Protein AF-A0AAD9QRS9-F1 (afdb_monomer)

Radius of gyratio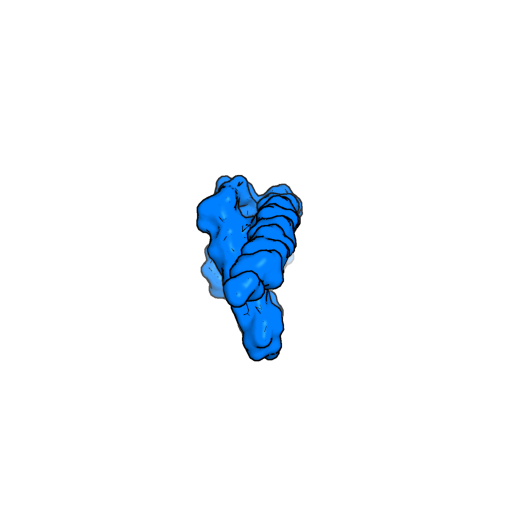n: 18.51 Å; Cα contacts (8 Å, |Δi|>4): 51; chains: 1; bounding box: 68×25×43 Å

Structure (mmCIF, N/CA/C/O backbone):
data_AF-A0AAD9QRS9-F1
#
_entry.id   AF-A0AAD9QRS9-F1
#
loop_
_atom_site.group_PDB
_atom_site.id
_atom_site.type_symbol
_atom_site.label_atom_id
_atom_site.label_alt_id
_atom_site.label_comp_id
_atom_site.label_asym_id
_atom_site.label_entity_id
_atom_site.label_seq_id
_atom_site.pdbx_PDB_ins_code
_atom_site.Cartn_x
_atom_site.Cartn_y
_atom_site.Cartn_z
_atom_site.occupancy
_atom_site.B_iso_or_equiv
_atom_site.auth_seq_id
_atom_site.auth_comp_id
_atom_site.auth_asym_id
_atom_site.auth_atom_id
_atom_site.pdbx_PDB_model_num
ATOM 1 N N . MET A 1 1 ? 30.878 -4.379 -26.696 1.00 44.44 1 MET A N 1
ATOM 2 C CA . MET A 1 1 ? 30.497 -3.476 -25.594 1.00 44.44 1 MET A CA 1
ATOM 3 C C . MET A 1 1 ? 29.210 -2.822 -26.036 1.00 44.44 1 MET A C 1
ATOM 5 O O . MET A 1 1 ? 29.252 -1.892 -26.827 1.00 44.44 1 MET A O 1
ATOM 9 N N . ASP A 1 2 ? 28.091 -3.434 -25.661 1.00 50.88 2 ASP A N 1
ATOM 10 C CA . ASP A 1 2 ? 26.733 -3.003 -26.011 1.00 50.88 2 ASP A CA 1
ATOM 11 C C . ASP A 1 2 ? 26.002 -2.723 -24.688 1.00 50.88 2 ASP A C 1
ATOM 13 O O . ASP A 1 2 ? 25.051 -3.389 -24.296 1.00 50.88 2 ASP A O 1
ATOM 17 N N . ASP A 1 3 ? 26.563 -1.790 -23.914 1.00 54.97 3 ASP A N 1
ATOM 18 C CA . ASP A 1 3 ? 26.065 -1.411 -22.583 1.00 54.97 3 ASP A CA 1
ATOM 19 C C . ASP A 1 3 ? 24.921 -0.374 -22.670 1.00 54.97 3 ASP A C 1
ATOM 21 O O . ASP A 1 3 ? 24.332 0.014 -21.663 1.00 54.97 3 ASP A O 1
ATOM 25 N N . GLY A 1 4 ? 24.581 0.077 -23.885 1.00 56.69 4 GLY A N 1
ATOM 26 C CA . GLY A 1 4 ? 23.610 1.148 -24.136 1.00 56.69 4 GLY A CA 1
ATOM 27 C C . GLY A 1 4 ? 22.140 0.727 -24.063 1.00 56.69 4 GLY A C 1
ATOM 28 O O . GLY A 1 4 ? 21.279 1.582 -23.882 1.00 56.69 4 GLY A O 1
ATOM 29 N N . ASN A 1 5 ? 21.829 -0.568 -24.172 1.00 56.56 5 ASN A N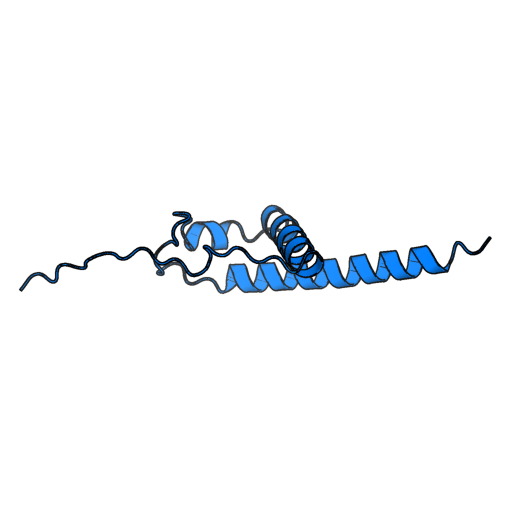 1
ATOM 30 C CA . ASN A 1 5 ? 20.440 -1.043 -24.192 1.00 56.56 5 ASN A CA 1
ATOM 31 C C . ASN A 1 5 ? 19.884 -1.345 -22.783 1.00 56.56 5 ASN A C 1
ATOM 33 O O . ASN A 1 5 ? 18.683 -1.231 -22.547 1.00 56.56 5 ASN A O 1
ATOM 37 N N . LEU A 1 6 ? 20.747 -1.679 -21.812 1.00 53.62 6 LEU A N 1
ATOM 38 C CA . LEU A 1 6 ? 20.320 -1.905 -20.424 1.00 53.62 6 LEU A CA 1
ATOM 39 C C . LEU A 1 6 ? 19.965 -0.602 -19.691 1.00 53.62 6 LEU A C 1
ATOM 41 O O . LEU A 1 6 ? 19.033 -0.596 -18.889 1.00 53.62 6 LEU A O 1
ATOM 45 N N . SER A 1 7 ? 20.677 0.497 -19.960 1.00 59.50 7 SER A N 1
ATOM 46 C CA . SER A 1 7 ? 20.436 1.780 -19.285 1.00 59.50 7 SER A CA 1
ATOM 47 C C . SER A 1 7 ? 19.107 2.413 -19.700 1.00 59.50 7 SER A C 1
ATOM 49 O O . SER A 1 7 ? 18.382 2.914 -18.847 1.00 59.50 7 SER A O 1
ATOM 51 N N . VAL A 1 8 ? 18.736 2.315 -20.979 1.00 57.22 8 VAL A N 1
ATOM 52 C CA . VAL A 1 8 ? 17.461 2.833 -21.500 1.00 57.22 8 VAL A CA 1
ATOM 53 C C . VAL A 1 8 ? 16.270 2.066 -20.920 1.00 57.22 8 VAL A C 1
ATOM 55 O O . VAL A 1 8 ? 15.267 2.674 -20.551 1.00 57.22 8 VAL A O 1
ATOM 58 N N . LEU A 1 9 ? 16.388 0.742 -20.773 1.00 49.34 9 LEU A N 1
ATOM 59 C CA . LEU A 1 9 ? 15.357 -0.084 -20.137 1.00 49.34 9 LEU A CA 1
ATOM 60 C C . LEU A 1 9 ? 15.241 0.190 -18.632 1.00 49.34 9 LEU A C 1
ATOM 62 O O . LEU A 1 9 ? 14.128 0.240 -18.111 1.00 49.34 9 LEU A O 1
ATOM 66 N N . ALA A 1 10 ? 16.361 0.417 -17.940 1.00 54.28 10 ALA A N 1
ATOM 67 C CA . ALA A 1 10 ? 16.356 0.808 -16.532 1.00 54.28 10 ALA A CA 1
ATOM 68 C C . ALA A 1 10 ? 15.718 2.193 -16.329 1.00 54.28 10 ALA A C 1
ATOM 70 O O . ALA A 1 10 ? 14.865 2.340 -15.458 1.00 54.28 10 ALA A O 1
ATOM 71 N N . SER A 1 11 ? 16.050 3.178 -17.170 1.00 54.09 11 SER A N 1
ATOM 72 C CA . SER A 1 11 ? 15.439 4.513 -17.127 1.00 54.09 11 SER A CA 1
ATOM 73 C C . SER A 1 11 ? 13.945 4.486 -17.448 1.00 54.09 11 SER A C 1
ATOM 75 O O . SER A 1 11 ? 13.170 5.134 -16.752 1.00 54.09 11 SER A O 1
ATOM 77 N N . ALA A 1 12 ? 13.508 3.684 -18.425 1.00 54.62 12 ALA A N 1
ATOM 78 C CA . ALA A 1 12 ? 12.083 3.492 -18.688 1.00 54.62 12 ALA A CA 1
ATOM 79 C C . ALA A 1 12 ? 11.371 2.840 -17.488 1.00 54.62 12 ALA A C 1
ATOM 81 O O . ALA A 1 12 ? 10.276 3.257 -17.113 1.00 54.62 12 ALA A O 1
ATOM 82 N N . GLN A 1 13 ? 11.992 1.848 -16.844 1.00 55.03 13 GLN A N 1
ATOM 83 C CA . GLN A 1 13 ? 11.439 1.201 -15.652 1.00 55.03 13 GLN A CA 1
ATOM 84 C C . GLN A 1 13 ? 11.349 2.155 -14.446 1.00 55.03 13 GLN A C 1
ATOM 86 O O . GLN A 1 13 ? 10.373 2.096 -13.694 1.00 55.03 13 GLN A O 1
ATOM 91 N N . GLU A 1 14 ? 12.315 3.062 -14.283 1.00 56.88 14 GLU A N 1
ATOM 92 C CA . GLU A 1 14 ? 12.282 4.126 -13.271 1.00 56.88 14 GLU A CA 1
ATOM 93 C C . GLU A 1 14 ? 11.179 5.161 -13.563 1.00 56.88 14 GLU A C 1
ATOM 95 O O . GLU A 1 14 ? 10.426 5.536 -12.657 1.00 56.88 14 GLU A O 1
ATOM 100 N N . ASP A 1 15 ? 11.003 5.551 -14.830 1.00 59.69 15 ASP A N 1
ATOM 101 C CA . ASP A 1 15 ? 9.962 6.497 -15.256 1.00 59.69 15 ASP A CA 1
ATOM 102 C C . ASP A 1 15 ? 8.548 5.944 -15.025 1.00 59.69 15 ASP A C 1
ATOM 104 O O . ASP A 1 15 ? 7.696 6.625 -14.444 1.00 59.69 15 ASP A O 1
ATOM 108 N N . PHE A 1 16 ? 8.296 4.682 -15.391 1.00 63.62 16 PHE A N 1
ATOM 109 C CA . PHE A 1 16 ? 7.012 4.029 -15.107 1.00 63.62 16 PHE A CA 1
ATOM 110 C C . PHE A 1 16 ? 6.759 3.884 -13.600 1.00 63.62 16 PHE A C 1
ATOM 112 O O . PHE A 1 16 ? 5.621 4.046 -13.149 1.00 63.62 16 PHE A O 1
ATOM 119 N N . SER A 1 17 ? 7.805 3.625 -12.810 1.00 74.81 17 SER A N 1
ATOM 120 C CA . SER A 1 17 ? 7.707 3.504 -11.352 1.00 74.81 17 SER A CA 1
ATOM 121 C C . SER A 1 17 ? 7.303 4.828 -10.698 1.00 74.81 17 SER A C 1
ATOM 123 O O . SER A 1 17 ? 6.368 4.862 -9.895 1.00 74.81 17 SER A O 1
ATOM 125 N N . SER A 1 18 ? 7.932 5.939 -11.096 1.00 79.50 18 SER A N 1
ATOM 126 C CA . SER A 1 18 ? 7.635 7.268 -10.543 1.00 79.50 18 SER A CA 1
ATOM 127 C C . SER A 1 18 ? 6.185 7.704 -10.798 1.00 79.50 18 SER A C 1
ATOM 129 O O . SER A 1 18 ? 5.506 8.205 -9.893 1.00 79.50 18 SER A O 1
ATOM 131 N N . HIS A 1 19 ? 5.666 7.433 -12.000 1.00 84.06 19 HIS A N 1
ATOM 132 C CA . HIS A 1 19 ? 4.288 7.755 -12.360 1.00 84.06 19 HIS A CA 1
ATOM 133 C C . HIS A 1 19 ? 3.283 6.900 -11.579 1.00 84.06 19 HIS A C 1
ATOM 135 O O . HIS A 1 19 ? 2.244 7.400 -11.137 1.00 84.06 19 HIS A O 1
ATOM 141 N N . LEU A 1 20 ? 3.601 5.620 -11.358 1.00 84.50 20 LEU A N 1
ATOM 142 C CA . LEU A 1 20 ? 2.759 4.726 -10.567 1.00 84.50 20 LEU A CA 1
ATOM 143 C C . LEU A 1 20 ? 2.730 5.137 -9.089 1.00 84.50 20 LEU A C 1
ATOM 145 O O . LEU A 1 20 ? 1.659 5.138 -8.481 1.00 84.50 20 LEU A O 1
ATOM 149 N N . ILE A 1 21 ? 3.871 5.551 -8.529 1.00 89.06 21 ILE A N 1
ATOM 150 C CA . ILE A 1 21 ? 3.957 6.064 -7.154 1.00 89.06 21 ILE A CA 1
ATOM 151 C C . ILE A 1 21 ? 3.046 7.287 -6.998 1.00 89.06 21 ILE A C 1
ATOM 153 O O . ILE A 1 21 ? 2.175 7.294 -6.124 1.00 89.06 21 ILE A O 1
ATOM 157 N N . ALA A 1 22 ? 3.170 8.279 -7.886 1.00 90.62 22 ALA A N 1
ATOM 158 C CA . ALA A 1 22 ? 2.321 9.473 -7.868 1.00 90.62 22 ALA A CA 1
ATOM 159 C C . ALA A 1 22 ? 0.828 9.129 -8.038 1.00 90.62 22 ALA A C 1
ATOM 161 O O . ALA A 1 22 ? -0.05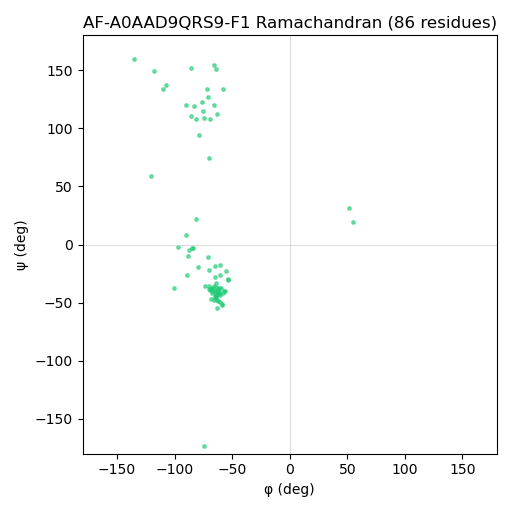1 9.713 -7.389 1.00 90.62 22 ALA A O 1
ATOM 162 N N . TYR A 1 23 ? 0.523 8.138 -8.879 1.00 91.50 23 TYR A N 1
ATOM 163 C CA . TYR A 1 23 ? -0.833 7.637 -9.050 1.00 91.50 23 TYR A CA 1
ATOM 164 C C . TYR A 1 23 ? -1.385 7.019 -7.757 1.00 91.50 23 TYR A C 1
ATOM 166 O O . TYR A 1 23 ? -2.488 7.391 -7.336 1.00 91.50 23 TYR A O 1
ATOM 174 N N . ILE A 1 24 ? -0.625 6.151 -7.083 1.00 91.12 24 ILE A N 1
ATOM 175 C CA . ILE A 1 24 ? -1.022 5.551 -5.800 1.00 91.12 24 ILE A CA 1
ATOM 176 C C . ILE A 1 24 ? -1.222 6.625 -4.732 1.00 91.12 24 ILE A C 1
ATOM 178 O O . ILE A 1 24 ? -2.228 6.596 -4.020 1.00 91.12 24 ILE A O 1
ATOM 182 N N . GLU A 1 25 ? -0.340 7.620 -4.646 1.00 92.31 25 GLU A N 1
ATOM 183 C CA . GLU A 1 25 ? -0.534 8.750 -3.734 1.00 92.31 25 GLU A CA 1
ATOM 184 C C . GLU A 1 25 ? -1.853 9.481 -4.006 1.00 92.31 25 GLU A C 1
ATOM 186 O O . GLU A 1 25 ? -2.584 9.838 -3.074 1.00 92.31 25 GLU A O 1
ATOM 191 N N . SER A 1 26 ? -2.198 9.681 -5.281 1.00 92.62 26 SER A N 1
ATOM 192 C CA . SER A 1 26 ? -3.471 10.294 -5.667 1.00 92.62 26 SER A CA 1
ATOM 193 C C . SER A 1 26 ? -4.677 9.461 -5.212 1.00 92.62 26 SER A C 1
ATOM 195 O O . SER A 1 26 ? -5.678 10.028 -4.761 1.00 92.62 26 SER A O 1
ATOM 197 N N . LEU A 1 27 ? -4.579 8.128 -5.281 1.00 92.00 27 LEU A N 1
ATOM 198 C CA . LEU A 1 27 ? -5.619 7.207 -4.825 1.00 92.00 27 LEU A CA 1
ATOM 199 C C . LEU A 1 27 ? -5.768 7.252 -3.304 1.00 92.00 27 LEU A C 1
ATOM 201 O O . LEU A 1 27 ? -6.887 7.428 -2.817 1.00 92.00 27 LEU A O 1
ATOM 205 N N . LEU A 1 28 ? -4.657 7.196 -2.562 1.00 91.50 28 LEU A N 1
ATOM 206 C CA . LEU A 1 28 ? -4.643 7.325 -1.100 1.00 91.50 28 LEU A CA 1
ATOM 207 C C . LEU A 1 28 ? -5.300 8.641 -0.651 1.00 91.50 28 LEU A C 1
ATOM 209 O O . LEU A 1 28 ? -6.107 8.663 0.280 1.00 91.50 28 LEU A O 1
ATOM 213 N N . GLY A 1 29 ? -5.050 9.739 -1.371 1.00 89.88 29 GLY A N 1
ATOM 214 C CA . GLY A 1 29 ? -5.690 11.034 -1.117 1.00 89.88 29 GLY A CA 1
ATOM 215 C C . GLY A 1 29 ? -7.208 11.058 -1.342 1.00 89.88 29 GLY A C 1
ATOM 216 O O . GLY A 1 29 ? -7.922 11.828 -0.688 1.00 89.88 29 GLY A O 1
ATOM 217 N N . LYS A 1 30 ? -7.725 10.208 -2.233 1.00 92.62 30 LYS A N 1
ATOM 218 C CA . LYS A 1 30 ? -9.157 10.117 -2.569 1.00 92.62 30 LYS A CA 1
ATOM 219 C C . LYS A 1 30 ? -9.933 9.170 -1.650 1.00 92.62 30 LYS A C 1
ATOM 221 O O . LYS A 1 30 ? -11.162 9.122 -1.734 1.00 92.62 30 LYS A O 1
ATOM 226 N N . ILE A 1 31 ? -9.256 8.466 -0.741 1.00 91.12 31 ILE A N 1
ATOM 227 C CA . ILE A 1 31 ? -9.903 7.577 0.226 1.00 91.12 31 ILE A CA 1
ATOM 228 C C . ILE A 1 31 ? -10.920 8.358 1.078 1.00 91.12 31 ILE A C 1
ATOM 230 O O . ILE A 1 31 ? -10.655 9.460 1.585 1.00 91.12 31 ILE A O 1
ATOM 234 N N . LYS A 1 32 ? -12.113 7.769 1.223 1.00 91.31 32 LYS A N 1
ATOM 235 C CA . LYS A 1 32 ? -13.202 8.276 2.065 1.00 91.31 32 LYS A CA 1
ATOM 236 C C . LYS A 1 32 ? -13.009 7.781 3.498 1.00 91.31 32 LYS A C 1
ATOM 238 O O . LYS A 1 32 ? -13.197 6.603 3.777 1.00 91.31 32 LYS A O 1
ATOM 243 N N . CYS A 1 33 ? -12.677 8.690 4.414 1.00 91.56 33 CYS A N 1
ATOM 244 C CA . CYS A 1 33 ? -12.379 8.353 5.811 1.00 91.56 33 CYS A CA 1
ATOM 245 C C . CYS A 1 33 ? -13.570 7.784 6.600 1.00 91.56 33 CYS A C 1
ATOM 247 O O . CYS A 1 33 ? -13.361 7.198 7.652 1.00 91.56 33 CYS A O 1
ATOM 249 N N . ASN A 1 34 ? -14.802 7.983 6.122 1.00 88.94 34 ASN A N 1
ATOM 250 C CA . ASN A 1 34 ? -16.037 7.544 6.780 1.00 88.94 34 ASN A CA 1
ATOM 251 C C . ASN A 1 34 ? -16.493 6.134 6.367 1.00 88.94 34 ASN A C 1
ATOM 253 O O . ASN A 1 34 ? -17.613 5.734 6.678 1.00 88.94 34 ASN A O 1
ATOM 257 N N . LYS A 1 35 ? -15.666 5.404 5.616 1.00 86.50 35 LYS A N 1
ATOM 258 C CA . LYS A 1 35 ? -15.932 4.015 5.247 1.00 86.50 35 LYS A CA 1
ATOM 259 C C . LYS A 1 35 ? -15.433 3.068 6.337 1.00 86.50 35 LYS A C 1
ATOM 261 O O . LYS A 1 35 ? -14.500 3.391 7.067 1.00 86.50 35 LYS A O 1
ATOM 266 N N . SER A 1 36 ? -16.079 1.910 6.439 1.00 83.31 36 SER A N 1
ATOM 267 C CA . SER A 1 36 ? -15.646 0.823 7.314 1.00 83.31 36 SER A CA 1
ATOM 268 C C . SER A 1 36 ? -14.290 0.274 6.871 1.00 83.31 36 SER A C 1
ATOM 270 O O . SER A 1 36 ? -13.967 0.304 5.681 1.00 83.31 36 SER A O 1
ATOM 272 N N . CYS A 1 37 ? -13.518 -0.243 7.825 1.00 84.81 37 CYS A N 1
ATOM 273 C CA . CYS A 1 37 ? -12.296 -0.990 7.541 1.00 84.81 37 CYS A CA 1
ATOM 274 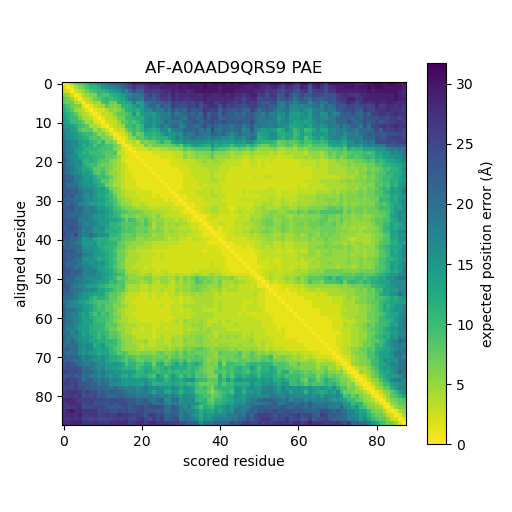C C . CYS A 1 37 ? -12.616 -2.307 6.819 1.00 84.81 37 CYS A C 1
ATOM 276 O O . CYS A 1 37 ? -13.707 -2.870 6.982 1.00 84.81 37 CYS A O 1
ATOM 278 N N . GLY A 1 38 ? -11.648 -2.804 6.051 1.00 81.44 38 GLY A N 1
ATOM 279 C CA . GLY A 1 38 ? -11.682 -4.161 5.519 1.00 81.44 38 GLY A CA 1
ATOM 280 C C . GLY A 1 38 ? -11.381 -5.217 6.596 1.00 81.44 38 GLY A C 1
ATOM 281 O O . GLY A 1 38 ? -11.262 -4.877 7.777 1.00 81.44 38 GLY A O 1
ATOM 282 N N . PRO A 1 39 ? -11.247 -6.496 6.200 1.00 82.00 39 PRO A N 1
ATOM 283 C CA . PRO A 1 39 ? -10.790 -7.603 7.056 1.00 82.00 39 PRO A CA 1
ATOM 284 C C . PRO A 1 39 ? -9.426 -7.356 7.717 1.00 82.00 39 PRO A C 1
ATOM 286 O O . PRO A 1 39 ? -9.135 -7.909 8.770 1.00 82.00 39 PRO A O 1
ATOM 289 N N . ASP A 1 40 ? -8.618 -6.475 7.130 1.00 83.44 40 ASP A N 1
ATOM 290 C CA . ASP A 1 40 ? -7.324 -6.021 7.648 1.00 83.44 40 ASP A CA 1
ATOM 291 C C . ASP A 1 40 ? -7.423 -5.105 8.881 1.00 83.44 40 ASP A C 1
ATOM 293 O O . ASP A 1 40 ? -6.412 -4.810 9.518 1.00 83.44 40 ASP A O 1
ATOM 297 N N . ASN A 1 41 ? -8.629 -4.633 9.214 1.00 85.31 41 ASN A N 1
ATOM 298 C CA . ASN A 1 41 ? -8.898 -3.651 10.261 1.00 85.31 41 ASN A CA 1
ATOM 299 C C . ASN A 1 41 ? -8.105 -2.332 10.105 1.00 85.31 41 ASN A C 1
ATOM 301 O O . ASN A 1 41 ? -7.980 -1.54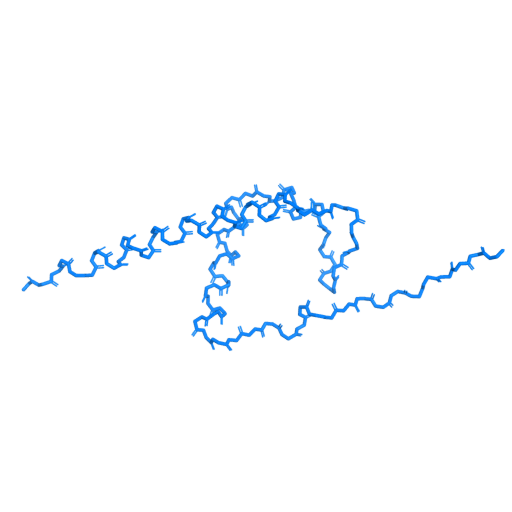9 11.052 1.00 85.31 41 ASN A O 1
ATOM 305 N N . ILE A 1 42 ? -7.596 -2.041 8.902 1.00 88.19 42 ILE A N 1
ATOM 306 C CA . ILE A 1 42 ? -6.870 -0.803 8.623 1.00 88.19 42 ILE A CA 1
ATOM 307 C C . ILE A 1 42 ? -7.888 0.298 8.328 1.00 88.19 42 ILE A C 1
ATOM 309 O O . ILE A 1 42 ? -8.674 0.238 7.381 1.00 88.19 42 ILE A O 1
ATOM 313 N N . THR A 1 43 ? -7.872 1.351 9.145 1.00 90.19 43 THR A N 1
ATOM 314 C CA . THR A 1 43 ? -8.824 2.452 8.986 1.00 90.19 43 THR A CA 1
ATOM 315 C C . THR A 1 43 ? -8.495 3.300 7.753 1.00 90.19 43 THR A C 1
ATOM 317 O O . THR A 1 43 ? -7.356 3.759 7.621 1.00 90.19 43 THR A O 1
ATOM 320 N N . PRO A 1 44 ? -9.488 3.649 6.909 1.00 90.31 44 PRO A N 1
ATOM 321 C CA . PRO A 1 44 ? -9.291 4.526 5.748 1.00 90.31 44 PRO A CA 1
ATOM 322 C C . PRO A 1 44 ? -8.624 5.873 6.081 1.00 90.31 44 PRO A C 1
ATOM 324 O O . PRO A 1 44 ? -7.891 6.440 5.274 1.00 90.31 44 PRO A O 1
ATOM 327 N N . LYS A 1 45 ? -8.846 6.381 7.300 1.00 91.50 45 LYS A N 1
ATOM 328 C CA . LYS A 1 45 ? -8.208 7.595 7.826 1.00 91.50 45 LYS A CA 1
ATOM 329 C C . LYS A 1 45 ? -6.689 7.448 7.961 1.00 91.50 45 LYS A C 1
ATOM 331 O O . LYS A 1 45 ? -5.978 8.387 7.623 1.00 91.50 45 LYS A O 1
ATOM 336 N N . ILE A 1 46 ? -6.202 6.294 8.424 1.00 90.62 46 ILE A N 1
ATOM 337 C CA . ILE A 1 46 ? -4.764 6.030 8.581 1.00 90.62 46 ILE A CA 1
ATOM 338 C C . ILE A 1 46 ? -4.104 6.003 7.206 1.00 90.62 46 ILE A C 1
ATOM 340 O O . ILE A 1 46 ? -3.145 6.731 6.991 1.00 90.62 46 ILE A O 1
ATOM 344 N N . LEU A 1 47 ? -4.682 5.282 6.242 1.00 89.12 47 LEU A N 1
ATOM 345 C CA . LEU A 1 47 ? -4.162 5.225 4.869 1.00 89.12 47 LEU A CA 1
ATOM 346 C C . LEU A 1 47 ? -4.051 6.610 4.222 1.00 89.12 47 LEU A C 1
ATOM 348 O O . LEU A 1 47 ? -3.074 6.907 3.540 1.00 89.12 47 LEU A O 1
ATOM 352 N N . LYS A 1 48 ? -5.040 7.476 4.464 1.00 90.69 48 LYS A N 1
ATOM 353 C CA . LYS A 1 48 ? -5.033 8.847 3.950 1.00 90.69 48 LYS A CA 1
ATOM 354 C C . LYS A 1 48 ? -3.985 9.736 4.626 1.00 90.69 48 LYS A C 1
ATOM 356 O O . LYS A 1 48 ? -3.392 10.575 3.955 1.00 90.69 48 LYS A O 1
ATOM 361 N N . LEU A 1 49 ? -3.772 9.577 5.935 1.00 89.00 49 LEU A N 1
ATOM 362 C CA . LEU A 1 49 ? -2.732 10.300 6.682 1.00 89.00 49 LEU A CA 1
ATOM 363 C C . LEU A 1 49 ? -1.328 9.821 6.300 1.00 89.00 49 LEU A C 1
ATOM 365 O O . LEU A 1 49 ? -0.410 10.626 6.193 1.00 89.00 49 LEU A O 1
ATOM 369 N N . SER A 1 50 ? -1.182 8.530 6.021 1.00 87.31 50 SER A N 1
ATOM 370 C CA . SER A 1 50 ? 0.047 7.901 5.541 1.00 87.31 50 SER A CA 1
ATOM 371 C C . SER A 1 50 ? 0.261 8.074 4.032 1.00 87.31 50 SER A C 1
ATOM 373 O O . SER A 1 50 ? 0.995 7.297 3.430 1.00 87.31 50 SER A O 1
ATOM 375 N N . ARG A 1 51 ? -0.364 9.083 3.403 1.00 83.00 51 ARG A N 1
ATOM 376 C CA . ARG A 1 51 ? -0.136 9.462 2.000 1.00 83.00 51 ARG A CA 1
ATOM 377 C C . ARG A 1 51 ? 1.254 10.087 1.857 1.00 83.00 51 ARG A C 1
ATOM 379 O O . ARG A 1 51 ? 1.400 11.300 1.746 1.00 83.00 51 ARG A O 1
ATOM 386 N N . THR A 1 52 ? 2.269 9.242 1.904 1.00 83.44 52 THR A N 1
ATOM 387 C CA . THR A 1 52 ? 3.674 9.603 1.755 1.00 83.44 52 THR A CA 1
ATOM 388 C C . THR A 1 52 ? 4.358 8.605 0.821 1.00 83.44 52 THR A C 1
ATOM 390 O O . THR A 1 52 ? 3.889 7.463 0.698 1.00 83.44 52 THR A O 1
ATOM 393 N N . PRO A 1 53 ? 5.510 8.972 0.231 1.00 83.94 53 PRO A N 1
ATOM 394 C CA . PRO A 1 53 ? 6.320 8.038 -0.548 1.00 83.94 53 PRO A CA 1
ATOM 395 C C . PRO A 1 53 ? 6.660 6.759 0.230 1.00 83.94 53 PRO A C 1
ATOM 397 O O . PRO A 1 53 ? 6.717 5.679 -0.348 1.00 83.94 53 PRO A O 1
ATOM 400 N N . ALA A 1 54 ? 6.787 6.853 1.560 1.00 85.19 54 ALA A N 1
ATOM 401 C CA . ALA A 1 54 ? 7.066 5.717 2.436 1.00 85.19 54 ALA A CA 1
ATOM 402 C C . ALA A 1 54 ? 5.987 4.617 2.394 1.00 85.19 54 ALA A C 1
ATOM 404 O O . ALA A 1 54 ? 6.309 3.462 2.652 1.00 85.19 54 ALA A O 1
ATOM 405 N N . LEU A 1 55 ? 4.734 4.946 2.052 1.00 87.75 55 LEU A N 1
ATOM 406 C CA . LEU A 1 55 ? 3.670 3.960 1.827 1.00 87.75 55 LEU A CA 1
ATOM 407 C C . LEU A 1 55 ? 3.431 3.701 0.332 1.00 87.75 55 LEU A C 1
ATOM 409 O O . LEU A 1 55 ? 3.178 2.565 -0.067 1.00 87.75 55 LEU A O 1
ATOM 413 N N . ALA A 1 56 ? 3.524 4.731 -0.510 1.00 88.19 56 ALA A N 1
ATOM 414 C CA . ALA A 1 56 ? 3.239 4.606 -1.938 1.00 88.19 56 ALA A CA 1
ATOM 415 C C . ALA A 1 56 ? 4.267 3.739 -2.689 1.00 88.19 56 ALA 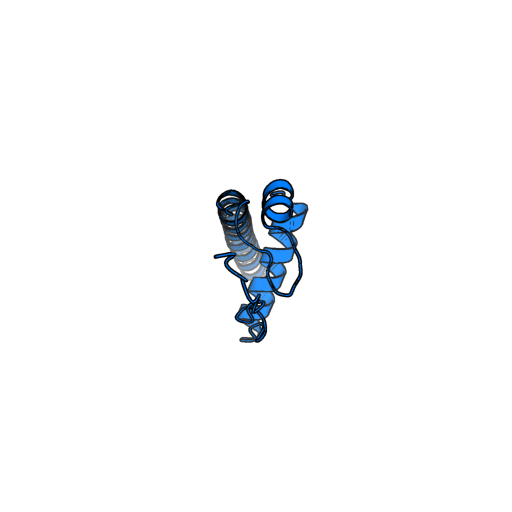A C 1
ATOM 417 O O . ALA A 1 56 ? 3.882 2.948 -3.552 1.00 88.19 56 ALA A O 1
ATOM 418 N N . VAL A 1 57 ? 5.552 3.826 -2.330 1.00 88.44 57 VAL A N 1
ATOM 419 C CA . VAL A 1 57 ? 6.629 3.007 -2.914 1.00 88.44 57 VAL A CA 1
ATOM 420 C C . VAL A 1 57 ? 6.441 1.510 -2.626 1.00 88.44 57 VAL A C 1
ATOM 422 O O . VAL A 1 57 ? 6.383 0.733 -3.581 1.00 88.44 57 VAL A O 1
ATOM 425 N N . PRO A 1 58 ? 6.291 1.048 -1.367 1.00 90.50 58 PRO A N 1
ATOM 426 C CA . PRO A 1 58 ? 6.092 -0.377 -1.110 1.00 90.50 58 PRO A CA 1
ATOM 427 C C . PRO A 1 58 ? 4.783 -0.909 -1.707 1.00 90.50 58 PRO A C 1
ATOM 429 O O . PRO A 1 58 ? 4.765 -2.041 -2.187 1.00 90.50 58 PRO A O 1
ATOM 432 N N . LEU A 1 59 ? 3.712 -0.106 -1.757 1.00 89.00 59 LEU A N 1
ATOM 433 C CA . LEU A 1 59 ? 2.471 -0.489 -2.445 1.00 89.00 59 LEU A CA 1
ATOM 434 C C . LEU A 1 59 ? 2.668 -0.645 -3.957 1.00 89.00 59 LEU A C 1
ATOM 436 O O . LEU A 1 59 ? 2.166 -1.605 -4.539 1.00 89.00 59 LEU A O 1
ATOM 440 N N . THR A 1 60 ? 3.426 0.260 -4.579 1.00 90.50 60 THR A N 1
ATOM 441 C CA . THR A 1 60 ? 3.802 0.177 -5.999 1.00 90.50 60 THR A CA 1
ATOM 442 C C . THR A 1 60 ? 4.554 -1.119 -6.276 1.00 90.50 60 THR A C 1
ATOM 444 O O . THR A 1 60 ? 4.151 -1.900 -7.137 1.00 90.50 60 THR A O 1
ATOM 447 N N . ASN A 1 61 ? 5.593 -1.400 -5.488 1.00 90.00 61 ASN A N 1
ATOM 448 C CA . ASN A 1 61 ? 6.402 -2.608 -5.640 1.00 90.00 61 ASN A CA 1
ATOM 449 C C . ASN A 1 61 ? 5.573 -3.878 -5.435 1.00 90.00 61 ASN A C 1
ATOM 451 O O . ASN A 1 61 ? 5.696 -4.832 -6.203 1.00 90.00 61 ASN A O 1
ATOM 455 N N . PHE A 1 62 ? 4.691 -3.878 -4.433 1.00 87.81 62 PHE A N 1
ATOM 456 C CA . PHE A 1 62 ? 3.786 -4.990 -4.179 1.00 87.81 62 PHE A CA 1
ATOM 457 C C . PHE A 1 62 ? 2.851 -5.251 -5.368 1.00 87.81 62 PHE A C 1
ATOM 459 O O . PHE A 1 62 ? 2.757 -6.389 -5.827 1.00 87.81 62 PHE A O 1
ATOM 466 N N . LEU A 1 63 ? 2.187 -4.218 -5.896 1.00 86.81 63 LEU A N 1
ATOM 467 C CA . LEU A 1 63 ? 1.274 -4.360 -7.035 1.00 86.81 63 LEU A CA 1
ATOM 468 C C . LEU A 1 63 ? 2.009 -4.808 -8.301 1.00 86.81 63 LEU A C 1
ATOM 470 O O . LEU A 1 63 ? 1.544 -5.725 -8.975 1.00 86.81 63 LEU A O 1
ATOM 474 N N . ASN A 1 64 ? 3.179 -4.233 -8.580 1.00 88.06 64 ASN A N 1
ATOM 475 C CA . ASN A 1 64 ? 4.007 -4.633 -9.717 1.00 88.06 64 ASN A CA 1
ATOM 476 C C . ASN A 1 64 ? 4.422 -6.103 -9.617 1.00 88.06 64 ASN A C 1
ATOM 478 O O . ASN A 1 64 ? 4.306 -6.846 -10.589 1.00 88.06 64 ASN A O 1
ATOM 482 N N . HIS A 1 65 ? 4.828 -6.555 -8.428 1.00 88.62 65 HIS A N 1
ATOM 483 C CA . HIS A 1 65 ? 5.159 -7.958 -8.195 1.00 88.62 65 HIS A CA 1
ATOM 484 C C . HIS A 1 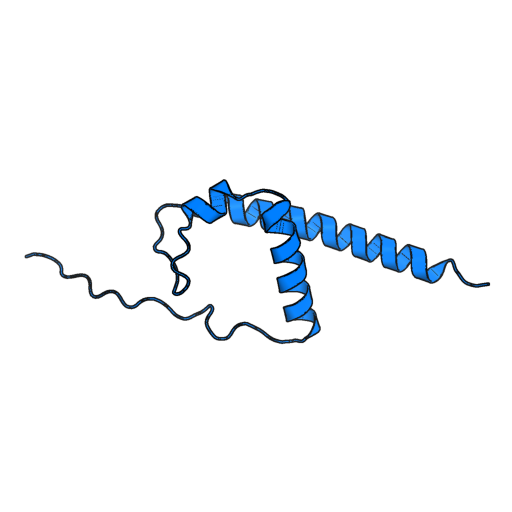65 ? 3.950 -8.887 -8.409 1.00 88.62 65 HIS A C 1
ATOM 486 O O . HIS A 1 65 ? 4.071 -9.946 -9.028 1.00 88.62 65 HIS A O 1
ATOM 492 N N . ARG A 1 66 ? 2.762 -8.489 -7.941 1.00 86.25 66 ARG A N 1
ATOM 493 C CA . ARG A 1 66 ? 1.511 -9.242 -8.132 1.00 86.25 66 ARG A CA 1
ATOM 494 C C . ARG A 1 66 ? 1.105 -9.343 -9.603 1.00 86.25 66 ARG A C 1
ATOM 496 O O . ARG A 1 66 ? 0.798 -10.436 -10.071 1.00 86.25 66 ARG A O 1
ATOM 503 N N . ILE A 1 67 ? 1.201 -8.244 -10.348 1.00 86.81 67 ILE A N 1
ATOM 504 C CA . ILE A 1 67 ? 0.945 -8.215 -11.795 1.00 86.81 67 ILE A CA 1
ATOM 505 C C . ILE A 1 67 ? 1.946 -9.110 -12.535 1.00 86.81 67 ILE A C 1
ATOM 507 O O . ILE A 1 67 ? 1.532 -9.966 -13.313 1.00 86.81 67 ILE A O 1
ATOM 511 N N . ALA A 1 68 ? 3.245 -8.973 -12.250 1.00 89.00 68 ALA A N 1
ATOM 512 C CA . ALA A 1 68 ? 4.299 -9.752 -12.904 1.00 89.00 68 ALA A CA 1
ATOM 513 C C . ALA A 1 68 ? 4.151 -11.264 -12.668 1.00 89.00 68 ALA A C 1
ATOM 515 O O . ALA A 1 68 ? 4.389 -12.067 -13.565 1.00 89.00 68 ALA A O 1
ATOM 516 N N . THR A 1 69 ? 3.719 -11.655 -11.469 1.00 91.50 69 THR A N 1
ATOM 517 C CA . THR A 1 69 ? 3.477 -13.062 -11.115 1.00 91.50 69 THR A CA 1
ATOM 518 C C . THR A 1 69 ? 2.093 -13.559 -11.527 1.00 91.50 69 THR A C 1
ATOM 520 O O . THR A 1 69 ? 1.792 -14.733 -11.336 1.00 91.50 69 THR A O 1
ATOM 523 N N . SER A 1 70 ? 1.238 -12.690 -12.082 1.00 88.50 70 SER A N 1
ATOM 524 C CA . SER 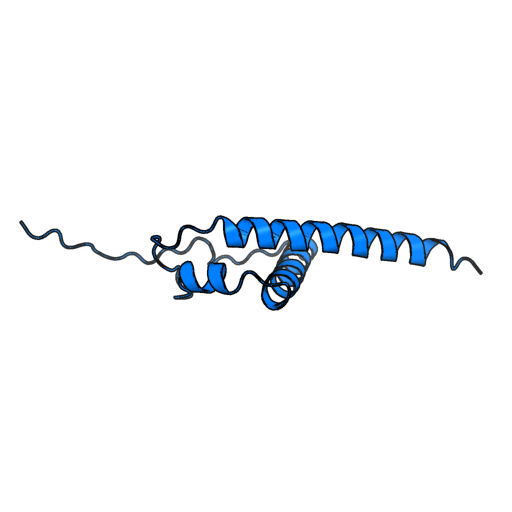A 1 70 ? -0.179 -12.980 -12.342 1.00 88.50 70 SER A CA 1
ATOM 525 C C . SER A 1 70 ? -0.917 -13.527 -11.111 1.00 88.50 70 SER A C 1
ATOM 527 O O . SER A 1 70 ? -1.851 -14.321 -11.228 1.00 88.50 70 SER A O 1
ATOM 529 N N . THR A 1 71 ? -0.508 -13.099 -9.913 1.00 85.06 71 THR A N 1
ATOM 530 C CA . THR A 1 71 ? -1.139 -13.491 -8.650 1.00 85.06 71 THR A CA 1
ATOM 531 C C . THR A 1 71 ? -1.873 -12.306 -8.046 1.00 85.06 71 THR A C 1
ATOM 533 O O . THR A 1 71 ? -1.328 -11.213 -7.944 1.00 85.06 71 THR A O 1
ATOM 536 N N . TRP A 1 72 ? -3.108 -12.514 -7.598 1.00 80.25 72 TRP A N 1
ATOM 537 C CA . TRP A 1 72 ? -3.878 -11.506 -6.869 1.00 80.25 72 TRP A CA 1
ATOM 538 C C . TRP A 1 72 ? -4.199 -12.016 -5.470 1.00 80.25 72 TRP A C 1
ATOM 540 O O . TRP A 1 72 ? -4.330 -13.220 -5.248 1.00 80.25 72 TRP A O 1
ATOM 550 N N . ALA A 1 73 ? -4.313 -11.105 -4.505 1.00 73.19 73 ALA A N 1
ATOM 551 C CA . ALA A 1 73 ? -4.785 -11.481 -3.180 1.00 73.19 73 ALA A CA 1
ATOM 552 C C . ALA A 1 73 ? -6.244 -11.935 -3.306 1.00 73.19 73 ALA A C 1
ATOM 554 O O . ALA A 1 73 ? -7.077 -11.150 -3.730 1.00 73.19 73 ALA A O 1
ATOM 555 N N . ASN A 1 74 ? -6.576 -13.174 -2.946 1.00 74.25 74 ASN A N 1
ATOM 556 C CA . ASN A 1 74 ? -7.959 -13.665 -3.038 1.00 74.25 74 ASN A CA 1
ATOM 557 C C . ASN A 1 74 ? -8.886 -13.000 -2.004 1.00 74.25 74 ASN A C 1
ATOM 559 O O . ASN A 1 74 ? -10.095 -12.908 -2.202 1.00 74.25 74 ASN A O 1
ATOM 563 N N . GLU A 1 75 ? -8.306 -12.471 -0.928 1.00 73.06 75 GLU A N 1
ATOM 564 C CA . GLU A 1 75 ? -9.025 -11.967 0.243 1.00 73.06 75 GLU A CA 1
ATOM 565 C C . GLU A 1 75 ? -9.438 -10.492 0.147 1.00 73.06 75 GLU A C 1
ATOM 567 O O . GLU A 1 75 ? -10.250 -10.023 0.937 1.00 73.06 75 GLU A O 1
ATOM 572 N N . TRP A 1 76 ? -8.957 -9.753 -0.857 1.00 69.25 76 TRP A N 1
ATOM 573 C CA . TRP A 1 76 ? -9.299 -8.337 -1.075 1.00 69.25 76 TRP A CA 1
ATOM 574 C C . TRP A 1 76 ? -10.798 -8.062 -1.307 1.00 69.25 76 TRP A C 1
ATOM 576 O O . TRP A 1 76 ? -11.240 -6.921 -1.187 1.00 69.25 76 TRP A O 1
ATOM 586 N N . LYS A 1 77 ? -11.579 -9.098 -1.650 1.00 61.28 77 LYS A N 1
ATOM 587 C CA . LYS A 1 77 ? -13.043 -9.048 -1.803 1.00 61.28 77 LYS A CA 1
ATOM 588 C C . LYS A 1 77 ? -13.802 -9.526 -0.565 1.00 61.28 77 LYS A C 1
ATOM 590 O O . LYS A 1 77 ? -15.032 -9.502 -0.577 1.00 61.28 77 LYS A O 1
ATOM 595 N N . LEU A 1 78 ? -13.112 -9.970 0.483 1.00 69.44 78 LEU A N 1
ATOM 596 C CA . LEU A 1 78 ? -13.771 -10.348 1.725 1.00 69.44 78 LEU A CA 1
ATOM 597 C C . LEU A 1 78 ? -14.283 -9.082 2.415 1.00 69.44 78 LEU A C 1
ATOM 599 O O . LEU A 1 78 ? -13.548 -8.121 2.629 1.00 69.44 78 LEU A O 1
ATOM 603 N N . SER A 1 79 ? -15.567 -9.077 2.752 1.00 63.19 79 SER A N 1
ATOM 604 C CA . SER A 1 79 ? -16.197 -8.012 3.527 1.00 63.19 79 SER A CA 1
ATOM 605 C C . SER A 1 79 ? -16.498 -8.509 4.933 1.00 63.19 79 SER A C 1
ATOM 607 O O . SER A 1 79 ? -17.047 -9.601 5.086 1.00 63.19 79 SER A O 1
ATOM 609 N N . HIS A 1 80 ? -16.241 -7.686 5.949 1.00 64.44 80 HIS A N 1
ATOM 610 C CA . HIS A 1 80 ? -16.803 -7.925 7.273 1.00 64.44 80 HIS A CA 1
ATOM 611 C C . HIS A 1 80 ? -18.333 -7.836 7.205 1.00 64.44 80 HIS A C 1
ATOM 613 O O . HIS A 1 80 ? -18.897 -6.762 6.983 1.00 64.44 80 HIS A O 1
ATOM 619 N N . VAL A 1 81 ? -19.012 -8.968 7.395 1.00 62.72 81 VAL A N 1
ATOM 620 C CA . VAL A 1 81 ? -20.469 -9.003 7.540 1.00 62.72 81 VAL A CA 1
ATOM 621 C C . VAL A 1 81 ? -20.801 -8.569 8.966 1.00 62.72 81 VAL A C 1
ATOM 623 O O . VAL A 1 81 ? -20.780 -9.371 9.894 1.00 62.72 81 VAL A O 1
ATOM 626 N N . HIS A 1 82 ? -21.083 -7.281 9.154 1.00 60.03 82 HIS A N 1
ATOM 627 C CA . HIS A 1 82 ? -21.623 -6.777 10.414 1.00 60.03 82 HIS A CA 1
ATOM 628 C C . HIS A 1 82 ? -23.151 -6.810 10.370 1.00 60.03 82 HIS A C 1
ATOM 630 O O . HIS A 1 82 ? -23.769 -6.142 9.542 1.00 60.03 82 HIS A O 1
ATOM 636 N N . THR A 1 83 ? -23.777 -7.548 11.287 1.00 62.22 83 THR A N 1
ATOM 637 C CA . THR A 1 83 ? -25.222 -7.449 11.515 1.00 62.22 83 THR A CA 1
ATOM 638 C C . THR A 1 83 ? -25.531 -6.096 12.155 1.00 62.22 83 THR A C 1
ATOM 640 O O . THR A 1 83 ? -25.215 -5.876 13.326 1.00 62.22 83 THR A O 1
ATOM 643 N N . SER A 1 84 ? -26.137 -5.171 11.411 1.00 63.81 84 SER A N 1
ATOM 644 C CA . SER A 1 84 ? -26.657 -3.929 11.981 1.00 63.81 84 SER A CA 1
ATOM 645 C C . SER A 1 84 ? -28.028 -4.191 12.608 1.00 63.81 84 SER A C 1
ATOM 647 O O . SER A 1 84 ? -29.025 -4.395 11.921 1.00 63.81 84 SER A O 1
ATOM 649 N N . PHE A 1 85 ? -28.095 -4.186 13.939 1.00 66.62 85 PHE A N 1
ATOM 650 C CA . PHE A 1 85 ? -29.378 -4.146 14.636 1.00 66.62 85 PHE A CA 1
ATOM 651 C C . PHE A 1 85 ? -29.950 -2.729 14.524 1.00 66.62 85 PHE A C 1
ATOM 653 O O . PHE A 1 85 ? -29.434 -1.796 15.141 1.00 66.62 85 PHE A O 1
ATOM 660 N N . GLN A 1 86 ? -31.015 -2.551 13.739 1.00 60.06 86 GLN A N 1
ATOM 661 C CA . GLN A 1 86 ? -31.830 -1.344 13.839 1.00 60.06 86 GLN A CA 1
ATOM 662 C C . GLN A 1 86 ? -32.710 -1.447 15.082 1.00 60.06 86 GLN A C 1
ATOM 664 O O . GLN A 1 86 ? -33.482 -2.393 15.238 1.00 60.06 86 GLN A O 1
ATOM 669 N N . LYS A 1 87 ? -32.577 -0.470 15.979 1.00 66.12 87 LYS 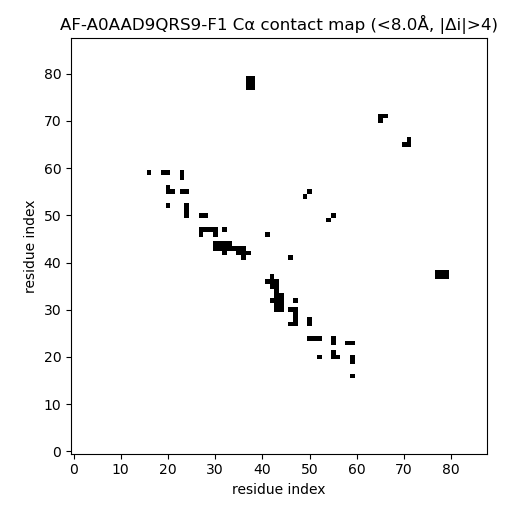A N 1
ATOM 670 C CA . LYS A 1 87 ? -33.458 -0.331 17.135 1.00 66.12 87 LYS A CA 1
ATOM 671 C C . LYS A 1 87 ? -34.797 0.224 16.627 1.00 66.12 87 LYS A C 1
ATOM 673 O O . LYS A 1 87 ? -34.803 1.315 16.061 1.00 66.12 87 LYS A O 1
ATOM 678 N N . ARG A 1 88 ? -35.869 -0.568 16.742 1.00 55.50 88 ARG A N 1
ATOM 679 C CA . ARG A 1 88 ? -37.253 -0.102 16.557 1.00 55.50 88 ARG A CA 1
ATOM 680 C C . ARG A 1 88 ? -37.702 0.709 17.763 1.00 55.50 88 ARG A C 1
ATOM 682 O O . ARG A 1 88 ? -37.214 0.396 18.874 1.00 55.50 88 ARG A O 1
#

pLDDT: mean 77.7, std 14.2, range [44.44, 92.62]

Solvent-accessible surface area (backbone atoms only — not comparable to full-atom values): 5340 Å² total; per-residue (Å²): 139,80,72,71,64,60,54,55,53,49,50,50,53,50,53,57,47,54,55,47,27,55,49,45,37,54,52,32,65,65,51,59,56,89,50,82,48,51,78,82,66,56,47,36,50,56,51,38,73,49,56,43,68,86,46,24,46,59,51,42,54,52,51,53,51,26,60,76,67,74,48,74,76,82,63,80,78,54,70,73,85,72,86,80,81,80,84,128

Organism: Acropora cervicornis (NCBI:txid6130)

Foldseek 3Di:
DPPPPVVVVVVVVVVVLVVQLVVQLVVLCVQDQPDADAVVNDGSVVSNVPSDSVVSNVVSVVVVVCVVVVHDDPRPPPGPDDDDDDDD

Mean predicted aligned error: 10.49 Å

Sequence (88 aa):
MDDGNLSVLASAQEDFSSHLIAYIESLLGKIKCNKSCGPDNITPKILKLSRTPALAVPLTNFLNHRIATSTWANEWKLSHVHTSFQKR

Secondary structure (DSSP, 8-state):
---HHHHHHHHHHHHHHHHHHHHHHHHHHH--TTSPP-TT---HHHHHHT-SHHHHHHHHHHHHHHHHTT---GGGG-----------